Protein AF-A0A2V9XGW1-F1 (afdb_monomer_lite)

Sequence (123 aa):
MTAPGSRILREFRFGLLMLLPILIVMMLLVFFPPDGKDREEWMQFIGRFHPLVVHFPIALVLLVPILELVGRSARLSYLRLSTSFLLGLAALSATAAAVLGWCLGRSGGYSGPLVTQHMWGGI

Radius of gyration: 18.35 Å; chains: 1; bounding box: 43×32×49 Å

Foldseek 3Di:
DDDPVVVVVVLVVLVVVLVVLVVVLVVCCVVPPQPQDADDPVLQVLLVCLVVLLVQLVVLVVVLVVLVVVLVDPVSVVSNVCNSVSNSVSSVSVSVSSSSLRSNSNHHDDDDDVSVCCNVVVD

Secondary structure (DSSP, 8-state):
---THHHHHHHHHHHHHHHHHHHHHHHHHHHS--------HHHHHHHTTHHHHTHHHHHHHHHHHHHHHHTTSGGGGGGGGGHHHHHHHHHHHHHHHHHHHHHHHHSSS--SHHHHHHHHH--

Structure (mmCIF, N/CA/C/O backbone):
data_AF-A0A2V9XGW1-F1
#
_entry.id   AF-A0A2V9XGW1-F1
#
loop_
_atom_site.group_PDB
_atom_site.id
_atom_site.type_symbol
_atom_site.label_atom_id
_atom_site.label_alt_id
_atom_site.label_comp_id
_atom_site.label_asym_id
_atom_site.label_entity_id
_atom_site.label_seq_id
_atom_site.pdbx_PDB_ins_code
_atom_site.Cartn_x
_atom_site.Cartn_y
_atom_site.Cartn_z
_atom_site.occupancy
_atom_site.B_iso_or_equiv
_atom_site.auth_seq_id
_atom_site.auth_comp_id
_atom_site.auth_asym_id
_atom_site.auth_atom_id
_atom_site.pdbx_PDB_model_num
ATOM 1 N N . MET A 1 1 ? -20.012 20.006 20.801 1.00 43.19 1 MET A N 1
ATOM 2 C CA . MET A 1 1 ? -20.906 19.006 20.176 1.00 43.19 1 MET A CA 1
ATOM 3 C C . MET A 1 1 ? -20.885 19.247 18.671 1.00 43.19 1 MET A C 1
ATOM 5 O O . MET A 1 1 ? -21.429 20.245 18.226 1.00 43.19 1 MET A O 1
ATOM 9 N N . THR A 1 2 ? -20.147 18.448 17.896 1.00 50.12 2 THR A N 1
ATOM 10 C CA . THR A 1 2 ? -20.047 18.614 16.434 1.00 50.12 2 THR A CA 1
ATOM 11 C C . THR A 1 2 ? -21.204 17.892 15.743 1.00 50.12 2 THR A C 1
ATOM 13 O O . THR A 1 2 ? -21.524 16.759 16.097 1.00 50.12 2 THR A O 1
ATOM 16 N N . ALA A 1 3 ? -21.856 18.558 14.785 1.00 52.16 3 ALA A N 1
ATOM 17 C CA . ALA A 1 3 ? -23.037 18.040 14.097 1.00 52.16 3 ALA A CA 1
ATOM 18 C C . ALA A 1 3 ? -22.752 16.684 13.408 1.00 52.16 3 ALA A C 1
ATOM 20 O O . ALA A 1 3 ? -21.700 16.545 12.770 1.00 52.16 3 ALA A O 1
ATOM 21 N N . PRO A 1 4 ? -23.673 15.701 13.477 1.00 56.53 4 PRO A N 1
ATOM 22 C CA . PRO A 1 4 ? -23.468 14.344 12.955 1.00 56.53 4 PRO A CA 1
ATOM 23 C C . PRO A 1 4 ? -23.127 14.298 11.454 1.00 56.53 4 PRO A C 1
ATOM 25 O O . PRO A 1 4 ? -22.369 13.427 11.027 1.00 56.53 4 PRO A O 1
ATOM 28 N N . GLY A 1 5 ? -23.568 15.290 10.668 1.00 59.66 5 GLY A N 1
ATOM 29 C CA . GLY A 1 5 ? -23.235 15.408 9.241 1.00 59.66 5 GLY A CA 1
ATOM 30 C C . GLY A 1 5 ? -21.747 15.654 8.947 1.00 59.66 5 GLY A C 1
ATOM 31 O O . GLY A 1 5 ? -21.253 15.257 7.894 1.00 59.66 5 GLY A O 1
ATOM 32 N N . SER A 1 6 ? -20.994 16.234 9.889 1.00 61.78 6 SER A N 1
ATOM 33 C CA . SER A 1 6 ? -19.568 16.541 9.690 1.00 61.78 6 SER A CA 1
ATOM 34 C C . SER A 1 6 ? -18.666 15.302 9.686 1.00 61.78 6 SER A C 1
ATOM 36 O O . SER A 1 6 ? -17.640 15.308 9.007 1.00 61.78 6 SER A O 1
ATOM 38 N N . ARG A 1 7 ? -19.040 14.223 10.396 1.00 64.81 7 ARG A N 1
ATOM 39 C CA . ARG A 1 7 ? -18.285 12.956 10.364 1.00 64.81 7 ARG A CA 1
ATOM 40 C C . ARG A 1 7 ? -18.479 12.235 9.041 1.00 64.81 7 ARG A C 1
ATOM 42 O O . ARG A 1 7 ? -17.489 11.892 8.416 1.00 64.81 7 ARG A O 1
ATOM 49 N N . ILE A 1 8 ? -19.726 12.066 8.600 1.00 66.69 8 ILE A N 1
ATOM 50 C CA . ILE A 1 8 ? -20.048 11.364 7.348 1.00 66.69 8 ILE A CA 1
ATOM 51 C C . ILE A 1 8 ? -19.369 12.057 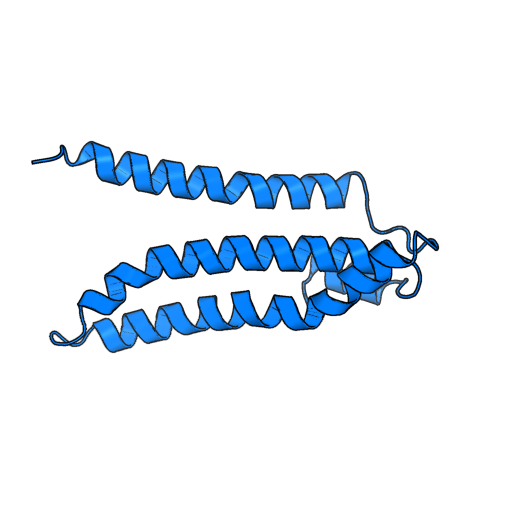6.164 1.00 66.69 8 ILE A C 1
ATOM 53 O O . ILE A 1 8 ? -18.711 11.404 5.361 1.00 66.69 8 ILE A O 1
ATOM 57 N N . LEU A 1 9 ? -19.439 13.390 6.106 1.00 69.81 9 LEU A N 1
ATOM 58 C CA . LEU A 1 9 ? -18.773 14.154 5.057 1.00 69.81 9 LEU A CA 1
ATOM 59 C C . LEU A 1 9 ? -17.242 14.023 5.121 1.00 69.81 9 LEU A C 1
ATOM 61 O O . LEU A 1 9 ? -16.593 14.024 4.083 1.00 69.81 9 LEU A O 1
ATOM 65 N N . ARG A 1 10 ? -16.642 13.894 6.312 1.00 68.50 10 ARG A N 1
ATOM 66 C CA . ARG A 1 10 ? -15.188 13.732 6.467 1.00 68.50 10 ARG A CA 1
ATOM 67 C C . ARG A 1 10 ? -14.710 12.329 6.092 1.00 68.50 10 ARG A C 1
ATOM 69 O O . ARG A 1 10 ? -13.701 12.230 5.407 1.00 68.50 10 ARG A O 1
ATOM 76 N N . GLU A 1 11 ? -15.437 11.282 6.474 1.00 69.12 11 GLU A N 1
ATOM 77 C CA . GLU A 1 11 ? -15.166 9.902 6.037 1.00 69.12 11 GLU A CA 1
ATOM 78 C C . GLU A 1 11 ? -15.332 9.772 4.513 1.00 69.12 11 GLU A C 1
ATOM 80 O O . GLU A 1 11 ? -14.480 9.203 3.835 1.00 69.12 11 GLU A O 1
ATOM 85 N N . PHE A 1 12 ? -16.369 10.398 3.944 1.00 69.62 12 PHE A N 1
ATOM 86 C CA . PHE A 1 12 ? -16.588 10.433 2.497 1.00 69.62 12 PHE A CA 1
ATOM 87 C C . PHE A 1 12 ? -15.484 11.203 1.756 1.00 69.62 12 PHE A C 1
ATOM 89 O O . PHE A 1 12 ? -14.966 10.736 0.743 1.00 69.62 12 PHE A O 1
ATOM 96 N N . ARG A 1 13 ? -15.061 12.361 2.283 1.00 73.56 13 ARG A N 1
ATOM 97 C CA . ARG A 1 13 ? -13.932 13.137 1.739 1.00 73.56 13 ARG A CA 1
ATOM 98 C C . ARG A 1 13 ? -12.610 12.380 1.833 1.00 73.56 13 ARG A C 1
ATOM 100 O O . ARG A 1 13 ? -11.802 12.486 0.918 1.00 73.56 13 ARG A O 1
ATOM 107 N N . PHE A 1 14 ? -12.393 11.628 2.910 1.00 76.25 14 PHE A N 1
ATOM 108 C CA . PHE A 1 14 ? -11.211 10.787 3.078 1.00 76.25 14 PHE A CA 1
ATOM 109 C C . PHE A 1 14 ? -11.193 9.653 2.048 1.00 76.25 14 PHE A C 1
ATOM 111 O O . PHE A 1 14 ? -10.187 9.467 1.371 1.00 76.25 14 PHE A O 1
ATOM 118 N N . GLY A 1 15 ? -12.327 8.974 1.847 1.00 78.75 15 GLY A N 1
ATOM 119 C CA . GLY A 1 15 ? -12.481 7.968 0.794 1.00 78.75 15 GLY A CA 1
ATOM 120 C C . GLY A 1 15 ? -12.225 8.534 -0.605 1.00 78.75 15 GLY A C 1
ATOM 121 O O . GLY A 1 15 ? -11.435 7.972 -1.357 1.00 78.75 15 GLY A O 1
ATOM 122 N N . LEU A 1 16 ? -12.816 9.688 -0.935 1.00 82.25 16 LEU A N 1
ATOM 123 C CA . LEU A 1 16 ? -12.617 10.348 -2.229 1.00 82.25 16 LEU A CA 1
ATOM 124 C C . LEU A 1 16 ? -11.151 10.748 -2.467 1.00 82.25 16 LEU A C 1
ATOM 126 O O . LEU A 1 16 ? -10.633 10.573 -3.566 1.00 82.25 16 LEU A O 1
ATOM 130 N N . LEU A 1 17 ? -10.470 11.255 -1.437 1.00 85.25 17 LEU A N 1
ATOM 131 C CA . LEU A 1 17 ? -9.062 11.643 -1.525 1.00 85.25 17 LEU A CA 1
ATOM 132 C C . LEU A 1 17 ? -8.143 10.436 -1.759 1.00 85.25 17 LEU A C 1
ATOM 134 O O . LEU A 1 17 ? -7.168 10.557 -2.493 1.00 85.25 17 LEU A O 1
ATOM 138 N N . MET A 1 18 ? -8.473 9.271 -1.197 1.00 84.25 18 MET A N 1
ATOM 139 C CA . MET A 1 18 ? -7.714 8.032 -1.404 1.00 84.25 18 MET A CA 1
ATOM 140 C C . MET A 1 18 ? -7.884 7.436 -2.807 1.00 84.25 18 MET A C 1
ATOM 142 O O . MET A 1 18 ? -7.018 6.690 -3.255 1.00 84.25 18 MET A O 1
ATOM 146 N N . LEU A 1 19 ? -8.950 7.782 -3.536 1.00 87.62 19 LEU A N 1
ATOM 147 C CA . LEU A 1 19 ? -9.126 7.349 -4.928 1.00 87.62 19 LEU A CA 1
ATOM 148 C C . LEU A 1 19 ? -8.191 8.082 -5.888 1.00 87.62 19 LEU A C 1
ATOM 150 O O . LEU A 1 19 ? -7.752 7.507 -6.877 1.00 87.62 19 LEU A O 1
ATOM 154 N N . LEU A 1 20 ? -7.859 9.337 -5.596 1.00 90.69 20 LEU A N 1
ATOM 155 C CA . LEU A 1 20 ? -7.015 10.167 -6.450 1.00 90.69 20 LEU A CA 1
ATOM 156 C C . LEU A 1 20 ? -5.652 9.523 -6.784 1.00 90.69 20 LEU A C 1
ATOM 158 O O . LEU A 1 20 ? -5.350 9.408 -7.971 1.00 90.69 20 LEU A O 1
ATOM 162 N N . PRO A 1 21 ? -4.845 9.039 -5.817 1.00 90.31 21 PRO A N 1
ATOM 163 C CA . PRO A 1 21 ? -3.587 8.364 -6.134 1.00 90.31 21 PRO A CA 1
ATOM 164 C C . PRO A 1 21 ? -3.782 7.072 -6.944 1.00 90.31 21 PRO A C 1
ATOM 166 O O . PRO A 1 21 ? -3.001 6.802 -7.853 1.00 90.31 21 PRO A O 1
ATOM 169 N N . ILE A 1 22 ? -4.850 6.311 -6.686 1.00 89.88 22 ILE A N 1
ATOM 170 C CA . ILE A 1 22 ? -5.173 5.082 -7.430 1.00 89.88 22 ILE A CA 1
ATOM 171 C C . ILE A 1 22 ? -5.498 5.409 -8.891 1.00 89.88 22 ILE A C 1
ATOM 173 O O . ILE A 1 22 ? -4.994 4.761 -9.806 1.00 89.88 22 ILE A O 1
ATOM 177 N N . LEU A 1 23 ? -6.305 6.446 -9.120 1.00 91.50 23 LEU A N 1
ATOM 178 C CA . LEU A 1 23 ? -6.655 6.913 -10.458 1.00 91.50 23 LEU A CA 1
ATOM 179 C C . LEU A 1 23 ? -5.436 7.455 -11.204 1.00 91.50 23 LEU A C 1
ATOM 181 O O . LEU A 1 23 ? -5.308 7.207 -12.399 1.00 91.50 23 LEU A O 1
ATOM 185 N N . ILE A 1 24 ? -4.522 8.142 -10.514 1.00 91.19 24 ILE A N 1
ATOM 186 C CA . ILE A 1 24 ? -3.260 8.599 -11.106 1.00 91.19 24 ILE A CA 1
ATOM 187 C C . ILE A 1 24 ? -2.427 7.405 -11.566 1.00 91.19 24 ILE A C 1
ATOM 189 O O . ILE A 1 24 ? -1.974 7.401 -12.706 1.00 91.19 24 ILE A O 1
ATOM 193 N N . VAL A 1 25 ? -2.253 6.383 -10.722 1.00 89.31 25 VAL A N 1
ATOM 194 C CA . VAL A 1 25 ? -1.512 5.167 -11.095 1.00 89.31 25 VAL A CA 1
ATOM 195 C C . VAL A 1 25 ? -2.184 4.458 -12.268 1.00 89.31 25 VAL A C 1
ATOM 197 O O . VAL A 1 25 ? -1.506 4.084 -13.219 1.00 89.31 25 VAL A O 1
ATOM 200 N N . MET A 1 26 ? -3.510 4.329 -12.247 1.00 88.00 26 MET A N 1
ATOM 201 C CA . MET A 1 26 ? -4.268 3.714 -13.337 1.00 88.00 26 MET A CA 1
ATOM 202 C C . MET A 1 26 ? -4.105 4.487 -14.651 1.00 88.00 26 MET A C 1
ATOM 204 O O . MET A 1 26 ? -3.820 3.898 -15.691 1.00 88.00 26 MET A O 1
ATOM 208 N N . MET A 1 27 ? -4.231 5.815 -14.608 1.00 89.75 27 MET A N 1
ATOM 209 C CA . MET A 1 27 ? -4.011 6.682 -15.764 1.00 89.75 27 MET A CA 1
ATOM 210 C C . MET A 1 27 ? -2.591 6.501 -16.307 1.00 89.75 27 MET A C 1
ATOM 212 O O . MET A 1 27 ? -2.389 6.299 -17.501 1.00 89.75 27 MET A O 1
ATOM 216 N N . LEU A 1 28 ? -1.603 6.510 -15.419 1.00 87.12 28 LEU A N 1
ATOM 217 C CA . LEU A 1 28 ? -0.200 6.351 -15.762 1.00 87.12 28 LEU A CA 1
ATOM 218 C C . LEU A 1 28 ? 0.067 4.982 -16.423 1.00 87.12 28 LEU A C 1
ATOM 220 O O . LEU A 1 28 ? 0.731 4.939 -17.455 1.00 87.12 28 LEU A O 1
ATOM 224 N N . LEU A 1 29 ? -0.524 3.892 -15.924 1.00 86.38 29 LEU A N 1
ATOM 225 C CA . LEU A 1 29 ? -0.418 2.554 -16.523 1.00 86.38 29 LEU A CA 1
ATOM 226 C C . LEU A 1 29 ? -1.010 2.473 -17.938 1.00 86.38 29 LEU A C 1
ATOM 228 O O . LEU A 1 29 ? -0.429 1.819 -18.803 1.00 86.38 29 LEU A O 1
ATOM 232 N N . VAL A 1 30 ? -2.142 3.139 -18.182 1.00 86.12 30 VAL A N 1
ATOM 233 C CA . VAL A 1 30 ? -2.835 3.116 -19.481 1.00 86.12 30 VAL A CA 1
ATOM 234 C C . VAL A 1 30 ? -2.096 3.941 -20.535 1.00 86.12 30 VAL A C 1
ATOM 236 O O . VAL A 1 30 ? -1.919 3.482 -21.661 1.00 86.12 30 VAL A O 1
ATOM 239 N N . PHE A 1 31 ? -1.655 5.152 -20.190 1.00 86.75 31 PHE A N 1
ATOM 240 C CA . PHE A 1 31 ? -0.979 6.044 -21.141 1.00 86.75 31 PHE A CA 1
ATOM 241 C C . PHE A 1 31 ? 0.508 5.726 -21.305 1.00 86.75 31 PHE A C 1
ATOM 243 O O . PHE A 1 31 ? 1.083 5.950 -22.369 1.00 86.75 31 PHE A O 1
ATOM 250 N N . PHE A 1 32 ? 1.135 5.195 -20.259 1.00 83.69 32 PHE A N 1
ATOM 251 C CA . PHE A 1 32 ? 2.552 4.875 -20.229 1.00 83.69 32 PHE A CA 1
ATOM 252 C C . PHE A 1 32 ? 2.750 3.429 -19.765 1.00 83.69 32 PHE A C 1
ATOM 254 O O . PHE A 1 32 ? 3.320 3.199 -18.695 1.00 83.69 32 PHE A O 1
ATOM 261 N N . PRO A 1 33 ? 2.356 2.429 -20.572 1.00 80.50 33 PRO A N 1
ATOM 262 C CA . PRO A 1 33 ? 2.623 1.040 -20.236 1.00 80.50 33 PRO A CA 1
ATOM 263 C C . PRO A 1 33 ? 4.139 0.789 -20.166 1.00 80.50 33 PRO A C 1
ATOM 265 O O . PRO A 1 33 ? 4.911 1.466 -20.863 1.00 80.50 33 PRO A O 1
ATOM 268 N N . PRO A 1 34 ? 4.587 -0.134 -19.300 1.00 78.56 34 PRO A N 1
ATOM 269 C CA . PRO A 1 34 ? 5.984 -0.528 -19.215 1.00 78.56 34 PRO A CA 1
ATOM 270 C C . PRO A 1 34 ? 6.449 -1.104 -20.557 1.00 78.56 34 PRO A C 1
ATOM 272 O O . PRO A 1 34 ? 5.939 -2.116 -21.027 1.00 78.56 34 PRO A O 1
ATOM 275 N N . ASP A 1 35 ? 7.394 -0.414 -21.197 1.00 75.19 35 ASP A N 1
ATOM 276 C CA . ASP A 1 35 ? 7.898 -0.730 -22.535 1.00 75.19 35 ASP A CA 1
ATOM 277 C C . ASP A 1 35 ? 9.148 -1.620 -22.518 1.00 75.19 35 ASP A C 1
ATOM 279 O O . ASP A 1 35 ? 9.667 -1.960 -23.579 1.00 75.19 35 ASP A O 1
ATOM 283 N N . GLY A 1 36 ? 9.636 -1.986 -21.325 1.00 69.50 36 GLY A N 1
ATOM 284 C CA . GLY A 1 36 ? 10.794 -2.863 -21.128 1.00 69.50 36 GLY A CA 1
ATOM 285 C C . GLY A 1 36 ? 12.114 -2.316 -21.678 1.00 69.50 36 GLY A C 1
ATOM 286 O O . GLY A 1 36 ? 13.095 -3.053 -21.729 1.00 69.50 36 GLY A O 1
ATOM 287 N N . LYS A 1 37 ? 12.149 -1.050 -22.111 1.00 72.81 37 LYS A N 1
ATOM 288 C CA . LYS A 1 37 ? 13.353 -0.402 -22.636 1.00 72.81 37 LYS A CA 1
ATOM 289 C C . LYS A 1 37 ? 14.294 -0.029 -21.501 1.00 72.81 37 LYS A C 1
ATOM 291 O O . LYS A 1 37 ? 13.856 0.308 -20.400 1.00 72.81 37 LYS A O 1
ATOM 296 N N . ASP A 1 38 ? 15.588 -0.030 -21.792 1.00 67.75 38 ASP A N 1
ATOM 297 C CA . ASP A 1 38 ? 16.595 0.426 -20.843 1.00 67.75 38 ASP A CA 1
ATOM 298 C C . ASP A 1 38 ? 16.369 1.911 -20.538 1.00 67.75 38 ASP A C 1
ATOM 300 O O . ASP A 1 38 ? 16.448 2.784 -21.406 1.00 67.75 38 ASP A O 1
ATOM 304 N N . ARG A 1 39 ? 16.004 2.184 -19.286 1.00 69.56 39 ARG A N 1
ATOM 305 C CA . ARG A 1 39 ? 15.854 3.524 -18.715 1.00 69.56 39 ARG A CA 1
ATOM 306 C C . ARG A 1 39 ? 16.834 3.669 -17.558 1.00 69.56 39 ARG A C 1
ATOM 308 O O . ARG A 1 39 ? 17.259 2.659 -17.001 1.00 69.56 39 ARG A O 1
ATOM 315 N N . GLU A 1 40 ? 17.127 4.925 -17.223 1.00 77.19 40 GLU A N 1
ATOM 316 C CA . GLU A 1 40 ? 17.939 5.404 -16.091 1.00 77.19 40 GLU A CA 1
ATOM 317 C C . GLU A 1 40 ? 18.086 4.384 -14.942 1.00 77.19 40 GLU A C 1
ATOM 319 O O . GLU A 1 40 ? 17.091 3.929 -14.366 1.00 77.19 40 GLU A O 1
ATOM 324 N N . GLU A 1 41 ? 19.329 4.072 -14.558 1.00 80.81 41 GLU A N 1
ATOM 325 C CA . GLU A 1 41 ? 19.673 3.070 -13.531 1.00 80.81 41 GLU A CA 1
ATOM 326 C C . GLU A 1 41 ? 19.004 3.341 -12.171 1.00 80.81 41 GLU A C 1
ATOM 328 O O . GLU A 1 41 ? 18.625 2.417 -11.447 1.00 80.81 41 GLU A O 1
ATOM 333 N N . TRP A 1 42 ? 18.771 4.615 -11.845 1.00 81.44 42 TRP A N 1
ATOM 334 C CA . TRP A 1 42 ? 18.063 5.034 -10.632 1.00 81.44 42 TRP A CA 1
ATOM 335 C C . TRP A 1 42 ? 16.617 4.526 -10.563 1.00 81.44 42 TRP A C 1
ATOM 337 O O . TRP A 1 42 ? 16.136 4.168 -9.485 1.00 81.44 42 TRP A O 1
ATOM 347 N N . MET A 1 43 ? 15.927 4.446 -11.704 1.00 81.50 43 MET A N 1
ATOM 348 C CA . MET A 1 43 ? 14.552 3.950 -11.776 1.00 81.50 43 MET A CA 1
ATOM 349 C C . MET A 1 43 ? 14.493 2.442 -11.507 1.00 81.50 43 MET A C 1
ATOM 351 O O . MET A 1 43 ? 13.600 1.978 -10.795 1.00 81.50 43 MET A O 1
ATOM 355 N N . GLN A 1 44 ? 15.484 1.697 -12.011 1.00 83.19 44 GLN A N 1
ATOM 356 C CA . GLN A 1 44 ? 15.643 0.266 -11.731 1.00 83.19 44 GLN A CA 1
ATOM 357 C C . GLN A 1 44 ? 15.932 0.027 -10.253 1.00 83.19 44 GLN A C 1
ATOM 359 O O . GLN A 1 44 ? 15.327 -0.847 -9.633 1.00 83.19 44 GLN A O 1
ATOM 364 N N . PHE A 1 45 ? 16.842 0.813 -9.673 1.00 86.94 45 PHE A N 1
ATOM 365 C CA . PHE A 1 45 ? 17.218 0.694 -8.268 1.00 86.94 45 PHE A CA 1
ATOM 366 C C . PHE A 1 45 ? 16.009 0.860 -7.342 1.00 86.94 45 PHE A C 1
ATOM 368 O O . PHE A 1 45 ? 15.756 0.005 -6.495 1.00 86.94 45 PHE A O 1
ATOM 375 N N . ILE A 1 46 ? 15.220 1.918 -7.550 1.00 88.12 46 ILE A N 1
ATOM 376 C CA . ILE A 1 46 ? 14.007 2.179 -6.768 1.00 88.12 46 ILE A CA 1
ATOM 377 C C . ILE A 1 46 ? 12.949 1.094 -7.026 1.00 88.12 46 ILE A C 1
ATOM 379 O O . ILE A 1 46 ? 12.344 0.580 -6.084 1.00 88.12 46 ILE A O 1
ATOM 383 N N . GLY A 1 47 ? 12.761 0.687 -8.284 1.00 86.94 47 GLY A N 1
ATOM 384 C CA . GLY A 1 47 ? 11.792 -0.340 -8.663 1.00 86.94 47 GLY A CA 1
ATOM 385 C C . GLY A 1 47 ? 12.038 -1.702 -8.004 1.00 86.94 47 GLY A C 1
ATOM 386 O O . GLY A 1 47 ? 11.085 -2.390 -7.645 1.00 86.94 47 GLY A O 1
ATOM 387 N N . ARG A 1 48 ? 13.298 -2.084 -7.753 1.00 89.25 48 ARG A N 1
ATOM 388 C CA . ARG A 1 48 ? 13.650 -3.360 -7.093 1.00 89.25 48 ARG A CA 1
ATOM 389 C C . ARG A 1 48 ? 13.129 -3.486 -5.660 1.00 89.25 48 ARG A C 1
ATOM 391 O O . ARG A 1 48 ? 13.044 -4.600 -5.154 1.00 89.25 48 ARG A O 1
ATOM 398 N N . PHE A 1 49 ? 12.733 -2.387 -5.016 1.00 91.19 49 PHE A N 1
ATOM 399 C CA . PHE A 1 49 ? 12.074 -2.425 -3.708 1.00 91.19 49 PHE A CA 1
ATOM 400 C C . PHE A 1 49 ? 10.589 -2.801 -3.786 1.00 91.19 49 PHE A C 1
ATOM 402 O O . PHE A 1 49 ? 9.980 -3.040 -2.744 1.00 91.19 49 PHE A O 1
ATOM 409 N N . HIS A 1 50 ? 9.998 -2.904 -4.982 1.00 90.31 50 HIS A N 1
ATOM 410 C CA . HIS A 1 50 ? 8.593 -3.270 -5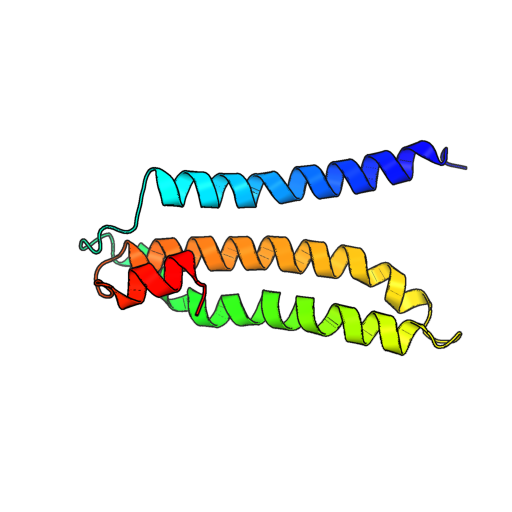.165 1.00 90.31 50 HIS A CA 1
ATOM 411 C C . HIS A 1 50 ? 8.176 -4.527 -4.372 1.00 90.31 50 HIS A C 1
ATOM 413 O O . HIS A 1 50 ? 7.216 -4.428 -3.599 1.00 90.31 50 HIS A O 1
ATOM 419 N N . PRO A 1 51 ? 8.905 -5.665 -4.436 1.00 89.69 51 PRO A N 1
ATOM 420 C CA . PRO A 1 51 ? 8.544 -6.853 -3.671 1.00 89.69 51 PRO A CA 1
ATOM 421 C C . PRO A 1 51 ? 8.631 -6.643 -2.161 1.00 89.69 51 PRO A C 1
ATOM 423 O O . PRO A 1 51 ? 7.921 -7.302 -1.423 1.00 89.69 51 PRO A O 1
ATOM 426 N N . LEU A 1 52 ? 9.464 -5.731 -1.657 1.00 91.19 52 LEU A N 1
ATOM 427 C CA . LEU A 1 52 ? 9.500 -5.433 -0.222 1.00 91.19 52 LEU A CA 1
ATOM 428 C C . LEU A 1 52 ? 8.298 -4.577 0.184 1.00 91.19 52 LEU A C 1
ATOM 430 O O . LEU A 1 52 ? 7.629 -4.868 1.174 1.00 91.19 52 LEU A O 1
ATOM 434 N N . VAL A 1 53 ? 7.983 -3.555 -0.612 1.00 93.56 53 VAL A N 1
ATOM 435 C CA . VAL A 1 53 ? 6.907 -2.607 -0.304 1.00 93.56 53 VAL A CA 1
ATOM 436 C C . VAL A 1 53 ? 5.526 -3.248 -0.437 1.00 93.56 53 VAL A C 1
ATOM 438 O O . VAL A 1 53 ? 4.637 -2.865 0.314 1.00 93.56 53 VAL A O 1
ATOM 441 N N . VAL A 1 54 ? 5.341 -4.266 -1.289 1.00 93.38 54 VAL A N 1
ATOM 442 C CA . VAL A 1 54 ? 4.054 -4.978 -1.421 1.00 93.38 54 VAL A CA 1
ATOM 443 C C . VAL A 1 54 ? 3.660 -5.770 -0.163 1.00 93.38 54 VAL A C 1
ATOM 445 O O . VAL A 1 54 ? 2.473 -5.967 0.084 1.00 93.38 54 VAL A O 1
ATOM 448 N N . HIS A 1 55 ? 4.608 -6.160 0.699 1.00 93.56 55 HIS A N 1
ATOM 449 C CA . HIS A 1 55 ? 4.287 -6.881 1.940 1.00 93.56 55 HIS A CA 1
ATOM 450 C C . HIS A 1 55 ? 3.549 -6.005 2.959 1.00 93.56 55 HIS A C 1
ATOM 452 O O . HIS A 1 55 ? 2.745 -6.508 3.741 1.00 93.56 55 HIS A O 1
ATOM 458 N N . PHE A 1 56 ? 3.795 -4.695 2.950 1.00 93.50 56 PHE A N 1
ATOM 459 C CA . PHE A 1 56 ? 3.186 -3.762 3.892 1.00 93.50 56 PHE A CA 1
ATOM 460 C C . PHE A 1 56 ? 1.661 -3.614 3.712 1.00 93.50 56 PHE A C 1
ATOM 462 O O . PHE A 1 56 ? 0.941 -3.857 4.682 1.00 93.50 56 PHE A O 1
ATOM 469 N N . PRO A 1 57 ? 1.117 -3.305 2.514 1.00 93.12 57 PRO A N 1
ATOM 470 C CA . PRO A 1 57 ? -0.327 -3.267 2.310 1.00 93.12 57 PRO A CA 1
ATOM 471 C C . PRO A 1 57 ? -0.979 -4.630 2.566 1.00 93.12 57 PRO A C 1
ATOM 473 O O . PRO A 1 57 ? -2.046 -4.669 3.174 1.00 93.12 57 PRO A O 1
ATOM 476 N N . ILE A 1 58 ? -0.330 -5.743 2.195 1.00 93.50 58 ILE A N 1
ATOM 477 C CA . ILE A 1 58 ? -0.838 -7.096 2.476 1.00 93.50 58 ILE A CA 1
ATOM 478 C C . ILE A 1 58 ? -0.971 -7.313 3.988 1.00 93.50 58 ILE A C 1
ATOM 480 O O . ILE A 1 58 ? -2.042 -7.687 4.466 1.00 93.50 58 ILE A O 1
ATOM 484 N N . ALA A 1 59 ? 0.082 -7.028 4.758 1.00 95.50 59 ALA A N 1
ATOM 485 C CA . ALA A 1 59 ? 0.066 -7.179 6.209 1.00 95.50 59 ALA A CA 1
ATOM 486 C C . ALA A 1 59 ? -1.000 -6.291 6.872 1.00 95.50 59 ALA A C 1
ATOM 488 O O . ALA A 1 59 ? -1.705 -6.749 7.769 1.00 95.50 59 ALA A O 1
ATOM 489 N N . LEU A 1 60 ? -1.166 -5.046 6.413 1.00 95.12 60 LEU A N 1
ATOM 490 C CA . LEU A 1 60 ? -2.172 -4.126 6.948 1.00 95.12 60 LEU A CA 1
ATOM 491 C C . LEU A 1 60 ? -3.605 -4.571 6.640 1.00 95.12 60 LEU A C 1
ATOM 493 O O . LEU A 1 60 ? -4.453 -4.535 7.531 1.00 95.12 60 LEU A O 1
ATOM 497 N N . VAL A 1 61 ? -3.881 -5.022 5.412 1.00 94.62 61 VAL A N 1
ATOM 498 C CA . VAL A 1 61 ? -5.201 -5.550 5.032 1.00 94.62 61 VAL A CA 1
ATOM 499 C C . VAL A 1 61 ? -5.531 -6.809 5.829 1.00 94.62 61 VAL A C 1
ATOM 501 O O . VAL A 1 61 ? -6.660 -6.947 6.286 1.00 94.62 61 VAL A O 1
ATOM 504 N N . LEU A 1 62 ? -4.560 -7.698 6.055 1.00 95.56 62 LEU A N 1
ATOM 505 C CA . LEU A 1 62 ? -4.753 -8.897 6.878 1.00 95.56 62 LEU A CA 1
ATOM 506 C C . LEU A 1 62 ? -4.908 -8.581 8.371 1.00 95.56 62 LEU A C 1
ATOM 508 O O . LEU A 1 62 ? -5.599 -9.306 9.085 1.00 95.56 62 LEU A O 1
ATOM 512 N N . LEU A 1 63 ? -4.313 -7.490 8.855 1.00 94.56 63 LEU A N 1
ATOM 513 C CA . LEU A 1 63 ? -4.439 -7.061 10.247 1.00 94.56 63 LEU A CA 1
ATOM 514 C C . LEU A 1 63 ? -5.847 -6.544 10.576 1.00 94.56 63 LEU A C 1
ATOM 516 O O . LEU A 1 63 ? -6.332 -6.738 11.689 1.00 94.56 63 LEU A O 1
ATOM 520 N N . VAL A 1 64 ? -6.529 -5.919 9.616 1.00 94.81 64 VAL A N 1
ATOM 521 C CA . VAL A 1 64 ? -7.887 -5.376 9.785 1.00 94.81 64 VAL A CA 1
ATOM 522 C C . VAL A 1 64 ? -8.900 -6.405 10.317 1.00 94.81 64 VAL A C 1
ATOM 524 O O . VAL A 1 64 ? -9.466 -6.149 11.384 1.00 94.81 64 VAL A O 1
ATOM 527 N N . PRO A 1 65 ? -9.127 -7.570 9.677 1.00 93.81 65 PRO A N 1
ATOM 528 C CA . PRO A 1 65 ? -10.079 -8.557 10.184 1.00 93.81 65 PRO A CA 1
ATOM 529 C C . PRO A 1 65 ? -9.655 -9.142 11.538 1.00 93.81 65 PRO A C 1
ATOM 531 O O . PRO A 1 65 ? -10.512 -9.471 12.359 1.00 93.81 65 PRO A O 1
ATOM 534 N N . ILE A 1 66 ? -8.348 -9.223 11.818 1.00 94.38 66 ILE A N 1
ATOM 535 C CA . ILE A 1 66 ? -7.836 -9.650 13.128 1.00 94.38 66 ILE A CA 1
ATOM 536 C C . ILE A 1 66 ? -8.266 -8.649 14.207 1.00 94.38 66 ILE A C 1
ATOM 538 O O . ILE A 1 66 ? -8.809 -9.049 15.238 1.00 94.38 66 ILE A O 1
ATOM 542 N N . LEU A 1 67 ? -8.090 -7.347 13.968 1.00 92.50 67 LEU A N 1
ATOM 543 C CA . LEU A 1 67 ? -8.504 -6.304 14.911 1.00 92.50 67 LEU A CA 1
ATOM 544 C C . LEU A 1 67 ? -10.020 -6.226 15.073 1.00 92.50 67 LEU A C 1
ATOM 546 O O . LEU A 1 67 ? -10.501 -5.992 16.182 1.00 92.50 67 LEU A O 1
ATOM 550 N N . GLU A 1 68 ? -10.785 -6.462 14.008 1.00 91.81 68 GLU A N 1
ATOM 551 C CA . GLU A 1 68 ? -12.241 -6.546 14.106 1.00 91.81 68 GLU A CA 1
ATOM 552 C C . GLU A 1 68 ? -12.699 -7.734 14.951 1.00 91.81 68 GLU A C 1
ATOM 554 O O . GLU A 1 68 ? -13.607 -7.578 15.770 1.00 91.81 68 GLU A O 1
ATOM 559 N N . LEU A 1 69 ? -12.064 -8.900 14.796 1.00 93.19 69 LEU A N 1
ATOM 560 C CA . LEU A 1 69 ? -12.387 -10.102 15.560 1.00 93.19 69 LEU A CA 1
ATOM 561 C C . LEU A 1 69 ? -12.029 -9.933 17.041 1.00 93.19 69 LEU A C 1
ATOM 563 O O . LEU A 1 69 ? -12.866 -10.174 17.911 1.00 93.19 69 LEU A O 1
ATOM 567 N N . VAL A 1 70 ? -10.814 -9.465 17.328 1.00 91.94 70 VAL A N 1
ATOM 568 C CA . VAL A 1 70 ? -10.328 -9.210 18.692 1.00 91.94 70 VAL A CA 1
ATOM 569 C C . VAL A 1 70 ? -11.142 -8.097 19.364 1.00 91.94 70 VAL A C 1
ATOM 571 O O . VAL A 1 70 ? -11.505 -8.198 20.538 1.00 91.94 70 VAL A O 1
ATOM 574 N N . GLY A 1 71 ? -11.516 -7.069 18.603 1.00 90.06 71 GLY A N 1
ATOM 575 C CA . GLY A 1 71 ? -12.328 -5.947 19.059 1.00 90.06 71 GLY A CA 1
ATOM 576 C C . GLY A 1 71 ? -13.800 -6.274 19.334 1.00 90.06 71 GLY A C 1
ATOM 577 O O . GLY A 1 71 ? -14.542 -5.389 19.761 1.00 90.06 71 GLY A O 1
ATOM 578 N N . ARG A 1 72 ? -14.251 -7.522 19.133 1.00 89.88 72 ARG A N 1
ATOM 579 C CA . ARG A 1 72 ? -15.562 -7.989 19.630 1.00 89.88 72 ARG A CA 1
ATOM 580 C C . ARG A 1 72 ? -15.590 -8.128 21.149 1.00 89.88 72 ARG A C 1
ATOM 582 O O . ARG A 1 72 ? -16.659 -8.052 21.747 1.00 89.88 72 ARG A O 1
ATOM 589 N N . SER A 1 73 ? -14.431 -8.312 21.778 1.00 90.75 73 SER A N 1
ATOM 590 C CA . SER A 1 73 ? -14.324 -8.313 23.233 1.00 90.75 73 SER A CA 1
ATOM 591 C C . SER A 1 73 ? -14.575 -6.909 23.786 1.00 90.75 73 SER A C 1
ATOM 593 O O . SER A 1 73 ? -13.961 -5.942 23.334 1.00 90.75 73 SER A O 1
ATOM 595 N N . ALA A 1 74 ? -15.422 -6.790 24.815 1.00 82.12 74 ALA A N 1
ATOM 596 C CA . ALA A 1 74 ? -15.740 -5.508 25.455 1.00 82.12 74 ALA A CA 1
ATOM 597 C C . ALA A 1 74 ? -14.479 -4.750 25.919 1.00 82.12 74 ALA A C 1
ATOM 599 O O . ALA A 1 74 ? -14.421 -3.524 25.832 1.00 82.12 74 ALA A O 1
ATOM 600 N N . ARG A 1 75 ? -13.439 -5.493 26.327 1.00 87.69 75 ARG A N 1
ATOM 601 C CA . ARG A 1 75 ? -12.147 -4.957 26.781 1.00 87.69 75 ARG A CA 1
ATOM 602 C C . ARG A 1 75 ? -11.301 -4.343 25.661 1.00 87.69 75 ARG A C 1
ATOM 604 O O . ARG A 1 75 ? -10.471 -3.491 25.946 1.00 87.69 75 ARG A O 1
ATOM 611 N N . LEU A 1 76 ? -11.494 -4.782 24.417 1.00 89.69 76 LEU A N 1
ATOM 612 C CA . LEU A 1 76 ? -10.661 -4.430 23.258 1.00 89.69 76 LEU A CA 1
ATOM 613 C C . LEU A 1 76 ? -11.452 -3.718 22.150 1.00 89.69 76 LEU A C 1
ATOM 615 O O . LEU A 1 76 ? -10.952 -3.530 21.044 1.00 89.69 76 LEU A O 1
ATOM 619 N N . SER A 1 77 ? -12.675 -3.280 22.450 1.00 86.75 77 SER A N 1
ATOM 620 C CA . SER A 1 77 ? -13.571 -2.595 21.510 1.00 86.75 77 SER A CA 1
ATOM 621 C C . SER A 1 77 ? -12.956 -1.350 20.856 1.00 86.75 77 SER A C 1
ATOM 623 O O . SER A 1 77 ? -13.295 -1.023 19.717 1.00 86.75 77 SER A O 1
ATOM 625 N N . TYR A 1 78 ? -11.998 -0.700 21.527 1.00 88.50 78 TYR A N 1
ATOM 626 C CA . TYR A 1 78 ? -11.262 0.452 21.005 1.00 88.50 78 TYR A CA 1
ATOM 627 C C . TYR A 1 78 ? -10.418 0.130 19.761 1.00 88.50 78 TYR A C 1
ATOM 629 O O . TYR A 1 78 ? -10.209 1.017 18.938 1.00 88.50 78 TYR A O 1
ATOM 637 N N . LEU A 1 79 ? -9.981 -1.123 19.570 1.00 87.88 79 LEU A N 1
ATOM 638 C CA . LEU A 1 79 ? -9.174 -1.528 18.409 1.00 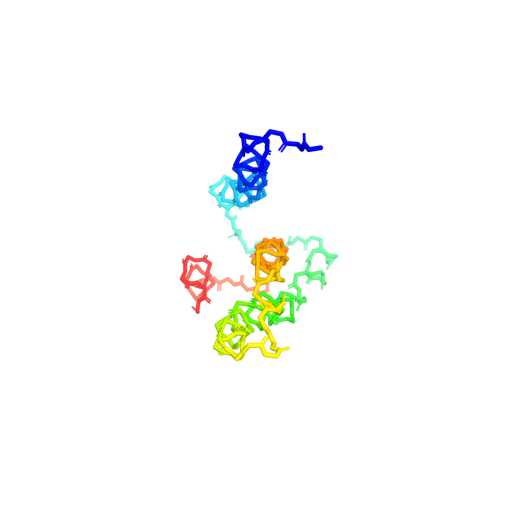87.88 79 LEU A CA 1
ATOM 639 C C . LEU 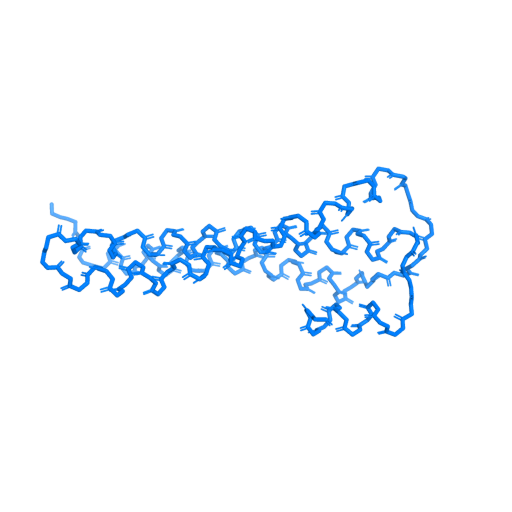A 1 79 ? -9.929 -1.364 17.084 1.00 87.88 79 LEU A C 1
ATOM 641 O O . LEU A 1 79 ? -9.317 -1.092 16.055 1.00 87.88 79 LEU A O 1
ATOM 645 N N . ARG A 1 80 ? -11.265 -1.448 17.111 1.00 86.56 80 ARG A N 1
ATOM 646 C CA . ARG A 1 80 ? -12.109 -1.251 15.921 1.00 86.56 80 ARG A CA 1
ATOM 647 C C . ARG A 1 80 ? -12.069 0.182 15.394 1.00 86.56 80 ARG A C 1
ATOM 649 O O . ARG A 1 80 ? -12.328 0.392 14.215 1.00 86.56 80 ARG A O 1
ATOM 656 N N . LEU A 1 81 ? -11.734 1.170 16.233 1.00 87.69 81 LEU A N 1
ATOM 657 C CA . LEU A 1 81 ? -11.570 2.551 15.768 1.00 87.69 81 LEU A CA 1
ATOM 658 C C . LEU A 1 81 ? -10.324 2.711 14.883 1.00 87.69 81 LEU A C 1
ATOM 660 O O . LEU A 1 81 ? -10.292 3.606 14.041 1.00 87.69 81 LEU A O 1
ATOM 664 N N . SER A 1 82 ? -9.314 1.852 15.044 1.00 89.75 82 SER A N 1
ATOM 665 C CA . SER A 1 82 ? -8.074 1.902 14.261 1.00 89.75 82 SER A CA 1
ATOM 666 C C . SER A 1 82 ? -8.227 1.318 12.854 1.00 89.75 82 SER A C 1
ATOM 668 O O . SER A 1 82 ? -7.400 1.601 11.990 1.00 89.75 82 SER A O 1
ATOM 670 N N . THR A 1 83 ? -9.287 0.548 12.594 1.00 90.56 83 THR A N 1
ATOM 671 C CA . THR A 1 83 ? -9.503 -0.148 11.320 1.00 90.56 83 THR A CA 1
ATOM 672 C C . THR A 1 83 ? -9.525 0.800 10.119 1.00 90.56 83 THR A C 1
ATOM 674 O O . THR A 1 83 ? -8.802 0.569 9.151 1.00 90.56 83 THR A O 1
ATOM 677 N N . SER A 1 84 ? -10.276 1.906 10.184 1.00 87.50 84 SER A N 1
ATOM 678 C CA . SER A 1 84 ? -10.345 2.877 9.078 1.00 87.50 84 SER A CA 1
ATOM 679 C C . SER A 1 84 ? -8.989 3.521 8.777 1.00 87.50 84 SER A C 1
ATOM 681 O O . SER A 1 84 ? -8.647 3.748 7.618 1.00 87.50 84 SER A O 1
ATOM 683 N N . PHE A 1 85 ? -8.190 3.782 9.816 1.00 89.94 85 PHE A N 1
ATOM 684 C CA . PHE A 1 85 ? -6.845 4.330 9.657 1.00 89.94 85 PHE A CA 1
ATOM 685 C C . PHE A 1 85 ? -5.900 3.322 8.992 1.00 89.94 85 PHE A C 1
ATOM 687 O O . PHE A 1 85 ? -5.177 3.681 8.064 1.00 89.94 85 PHE A O 1
ATOM 694 N N . LEU A 1 86 ? -5.942 2.055 9.415 1.00 93.38 86 LEU A N 1
ATOM 695 C CA . LEU A 1 86 ? -5.125 0.988 8.831 1.00 93.38 86 LEU A CA 1
ATOM 696 C C . LEU A 1 86 ? -5.480 0.725 7.369 1.00 93.38 86 LEU A C 1
ATOM 698 O O . LEU A 1 86 ? -4.576 0.546 6.559 1.00 93.38 86 LEU A O 1
ATOM 702 N N . LEU A 1 87 ? -6.766 0.772 7.012 1.00 91.56 87 LEU A N 1
ATOM 703 C CA . LEU A 1 87 ? -7.209 0.679 5.618 1.00 91.56 87 LEU A CA 1
ATOM 704 C C . LEU A 1 87 ? -6.714 1.865 4.779 1.00 91.56 87 LEU A C 1
ATOM 706 O O . LEU A 1 87 ? -6.259 1.667 3.655 1.00 91.56 87 LEU A O 1
ATOM 710 N N . GLY A 1 88 ? -6.736 3.084 5.327 1.00 91.50 88 GLY A N 1
ATOM 711 C CA . GLY A 1 88 ? -6.149 4.252 4.666 1.00 91.50 88 GLY A CA 1
ATOM 712 C C . GLY A 1 88 ? -4.643 4.095 4.432 1.00 91.50 88 GLY A C 1
ATOM 713 O O . GLY A 1 88 ? -4.149 4.364 3.339 1.00 91.50 88 GLY A O 1
ATOM 714 N N . LEU A 1 89 ? -3.910 3.595 5.430 1.00 93.50 89 LEU A N 1
ATOM 715 C CA . LEU A 1 89 ? -2.476 3.329 5.315 1.00 93.50 89 LEU A CA 1
ATOM 716 C C . LEU A 1 89 ? -2.172 2.191 4.323 1.00 93.50 89 LEU A C 1
ATOM 718 O O . LEU A 1 89 ? -1.214 2.277 3.551 1.00 93.50 89 LEU A O 1
ATOM 722 N N . ALA A 1 90 ? -3.010 1.153 4.295 1.00 94.81 90 ALA A N 1
ATOM 723 C CA . ALA A 1 90 ? -2.931 0.071 3.321 1.00 94.81 90 ALA A CA 1
ATOM 724 C C . ALA A 1 90 ? -3.131 0.592 1.891 1.00 94.81 90 ALA A C 1
ATOM 726 O O . ALA A 1 90 ? -2.348 0.263 1.010 1.00 94.81 90 ALA A O 1
ATOM 727 N N . ALA A 1 91 ? -4.115 1.465 1.661 1.00 93.31 91 ALA A N 1
ATOM 728 C CA . ALA A 1 91 ? -4.357 2.060 0.347 1.00 93.31 91 ALA A CA 1
ATOM 729 C C . ALA A 1 91 ? -3.169 2.913 -0.141 1.00 93.31 91 ALA A C 1
ATOM 731 O O . ALA A 1 91 ? -2.736 2.792 -1.290 1.00 93.31 91 ALA A O 1
ATOM 732 N N . LEU A 1 92 ? -2.597 3.741 0.740 1.00 93.00 92 LEU A N 1
ATOM 733 C CA . LEU A 1 92 ? -1.432 4.570 0.409 1.00 93.00 92 LEU A CA 1
ATOM 734 C C . LEU A 1 92 ? -0.199 3.723 0.079 1.00 93.00 92 LEU A C 1
ATOM 736 O O . LEU A 1 92 ? 0.478 3.962 -0.920 1.00 93.00 92 LEU A O 1
ATOM 740 N N . SER A 1 93 ? 0.079 2.710 0.895 1.00 94.00 93 SER A N 1
ATOM 741 C CA . SER A 1 93 ? 1.220 1.821 0.677 1.00 94.00 93 SER A CA 1
ATOM 742 C C . SER A 1 93 ? 1.048 0.896 -0.527 1.00 94.00 93 SER A C 1
ATOM 744 O O . SER A 1 93 ? 2.018 0.663 -1.243 1.00 94.00 93 SER A O 1
ATOM 746 N N . ALA A 1 94 ? -0.174 0.442 -0.820 1.00 93.94 94 ALA A N 1
ATOM 747 C CA . ALA A 1 94 ? -0.493 -0.284 -2.048 1.00 93.94 94 ALA A CA 1
ATOM 748 C C . ALA A 1 94 ? -0.254 0.582 -3.289 1.00 93.94 94 ALA A C 1
ATOM 750 O O . ALA A 1 94 ? 0.340 0.118 -4.260 1.00 93.94 94 ALA A O 1
ATOM 751 N N . THR A 1 95 ? -0.640 1.861 -3.236 1.00 93.50 95 THR A N 1
ATOM 752 C CA . THR A 1 95 ? -0.346 2.816 -4.313 1.00 93.50 95 THR A CA 1
ATOM 753 C C . THR A 1 95 ? 1.165 2.968 -4.499 1.00 93.50 95 THR A C 1
ATOM 755 O O . THR A 1 95 ? 1.658 2.874 -5.620 1.00 93.50 95 THR A O 1
ATOM 758 N N . ALA A 1 96 ? 1.918 3.154 -3.411 1.00 93.56 96 ALA A N 1
ATOM 759 C CA . ALA A 1 96 ? 3.374 3.250 -3.476 1.00 93.56 96 ALA A CA 1
ATOM 760 C C . ALA A 1 96 ? 4.001 1.980 -4.076 1.00 93.56 96 ALA A C 1
ATOM 762 O O . ALA A 1 96 ? 4.842 2.080 -4.966 1.00 93.56 96 ALA A O 1
ATOM 763 N N . ALA A 1 97 ? 3.547 0.791 -3.662 1.00 94.31 97 ALA A N 1
ATOM 764 C CA . ALA A 1 97 ? 3.982 -0.474 -4.245 1.00 94.31 97 ALA A CA 1
ATOM 765 C C . ALA A 1 97 ? 3.707 -0.517 -5.757 1.00 94.31 97 ALA A C 1
ATOM 767 O O . ALA A 1 97 ? 4.612 -0.838 -6.523 1.00 94.31 97 ALA A O 1
ATOM 768 N N . ALA A 1 98 ? 2.508 -0.136 -6.206 1.00 92.75 98 ALA A N 1
ATOM 769 C CA . ALA A 1 98 ? 2.150 -0.122 -7.624 1.00 92.75 98 ALA A CA 1
ATOM 770 C C . ALA A 1 98 ? 3.022 0.844 -8.448 1.00 92.75 98 ALA A C 1
ATOM 772 O O . ALA A 1 98 ? 3.470 0.484 -9.536 1.00 92.75 98 ALA A O 1
ATOM 773 N N . VAL A 1 99 ? 3.338 2.030 -7.914 1.00 91.44 99 VAL A N 1
ATOM 774 C CA . VAL A 1 99 ? 4.269 2.977 -8.555 1.00 91.44 99 VAL A CA 1
ATOM 775 C C . VAL A 1 99 ? 5.659 2.357 -8.706 1.00 91.44 99 VAL A C 1
ATOM 777 O O . VAL A 1 99 ? 6.235 2.414 -9.788 1.00 91.44 99 VAL A O 1
ATOM 780 N N . LEU A 1 100 ? 6.186 1.715 -7.659 1.00 91.44 100 LEU A N 1
ATOM 781 C CA . LEU A 1 100 ? 7.491 1.046 -7.718 1.00 91.44 100 LEU A CA 1
ATOM 782 C C . LEU A 1 100 ? 7.501 -0.111 -8.725 1.00 91.44 100 LEU A C 1
ATOM 784 O O . LEU A 1 100 ? 8.472 -0.272 -9.463 1.00 91.44 100 LEU A O 1
ATOM 788 N N . GLY A 1 101 ? 6.416 -0.886 -8.790 1.00 89.81 101 GLY A N 1
ATOM 789 C CA . GLY A 1 101 ? 6.261 -1.979 -9.752 1.00 89.81 101 GLY A CA 1
ATOM 790 C C . GLY A 1 101 ? 6.213 -1.468 -11.189 1.00 89.81 101 GLY A C 1
ATOM 791 O O . GLY A 1 101 ? 6.854 -2.035 -12.072 1.00 89.81 101 GLY A O 1
ATOM 792 N N . TRP A 1 102 ? 5.541 -0.338 -11.417 1.00 89.00 102 TRP A N 1
ATOM 793 C CA . TRP A 1 102 ? 5.554 0.338 -12.709 1.00 89.00 102 TRP A CA 1
ATOM 794 C C . TRP A 1 102 ? 6.953 0.838 -13.089 1.00 89.00 102 TRP A C 1
ATOM 796 O O . TRP A 1 102 ? 7.398 0.602 -14.214 1.00 89.00 102 TRP A O 1
ATOM 806 N N . CYS A 1 103 ? 7.676 1.470 -12.157 1.00 87.62 103 CYS A N 1
ATOM 807 C CA . CYS A 1 103 ? 9.065 1.880 -12.370 1.00 87.62 103 CYS A CA 1
ATOM 808 C C . CYS A 1 103 ? 9.940 0.681 -12.758 1.00 87.62 103 CYS A C 1
ATOM 810 O O . CYS A 1 103 ? 10.726 0.784 -13.700 1.00 87.62 103 CYS A O 1
ATOM 812 N N . LEU A 1 104 ? 9.765 -0.465 -12.088 1.00 86.81 104 LEU A N 1
ATOM 813 C CA . LEU A 1 104 ? 10.501 -1.696 -12.373 1.00 86.81 104 LEU A CA 1
ATOM 814 C C . LEU A 1 104 ? 10.158 -2.275 -13.751 1.00 86.81 104 LEU A C 1
ATOM 816 O O . LEU A 1 104 ? 11.060 -2.549 -14.526 1.00 86.81 104 LEU A O 1
ATOM 820 N N . GLY A 1 105 ? 8.876 -2.410 -14.101 1.00 84.25 105 GLY A N 1
ATOM 821 C CA . GLY A 1 105 ? 8.476 -2.945 -15.411 1.00 84.25 105 GLY A CA 1
ATOM 822 C C . GLY A 1 105 ? 8.919 -2.063 -16.584 1.00 84.25 105 GLY A C 1
ATOM 823 O O . GLY A 1 105 ? 9.114 -2.540 -17.701 1.00 84.25 105 GLY A O 1
ATOM 824 N N . ARG A 1 106 ? 9.079 -0.758 -16.347 1.00 81.69 106 ARG A N 1
ATOM 825 C CA . ARG A 1 106 ? 9.501 0.207 -17.368 1.00 81.69 106 ARG A CA 1
ATOM 826 C C . ARG A 1 106 ? 11.018 0.340 -17.489 1.00 81.69 106 ARG A C 1
ATOM 828 O O . ARG A 1 106 ? 11.494 0.957 -18.437 1.00 81.69 106 ARG A O 1
ATO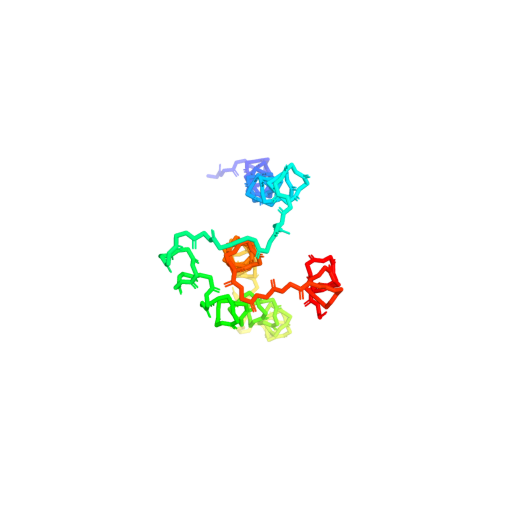M 835 N N . SER A 1 107 ? 11.767 -0.158 -16.518 1.00 75.56 107 SER A N 1
ATOM 836 C CA . SER A 1 107 ? 13.210 -0.016 -16.471 1.00 75.56 107 SER A CA 1
ATOM 837 C C . SER A 1 107 ? 13.827 -1.376 -16.793 1.00 75.56 107 SER A C 1
ATOM 839 O O . SER A 1 107 ? 13.599 -2.351 -16.086 1.00 75.56 107 SER A O 1
ATOM 841 N N . GLY A 1 108 ? 14.474 -1.451 -17.961 1.00 66.94 108 GLY A N 1
ATOM 842 C CA . GLY A 1 108 ? 14.938 -2.687 -18.602 1.00 66.94 108 GLY A CA 1
ATOM 843 C C . GLY A 1 108 ? 15.464 -3.768 -17.649 1.00 66.94 108 GLY A C 1
ATOM 844 O O . GLY A 1 108 ? 16.144 -3.495 -16.663 1.00 66.94 108 GLY A O 1
ATOM 845 N N . GLY A 1 109 ? 15.101 -5.021 -17.936 1.00 64.25 109 GLY A N 1
ATOM 846 C CA . GLY A 1 109 ? 15.458 -6.192 -17.123 1.00 64.25 109 GLY A CA 1
ATOM 847 C C . GLY A 1 109 ? 14.316 -7.194 -16.942 1.00 64.25 109 GLY A C 1
ATOM 848 O O . GLY A 1 109 ? 14.570 -8.384 -16.785 1.00 64.25 109 GLY A O 1
ATOM 849 N N . TYR A 1 110 ? 13.063 -6.740 -17.042 1.00 68.44 110 TYR A N 1
ATOM 850 C CA . TYR A 1 110 ? 11.870 -7.588 -16.994 1.00 68.44 110 TYR A CA 1
ATOM 851 C C . TYR A 1 110 ? 10.946 -7.241 -18.162 1.00 68.44 110 TYR A C 1
ATOM 853 O O . TYR A 1 110 ? 10.425 -6.133 -18.249 1.00 68.44 110 TYR A O 1
ATOM 861 N N . SER A 1 111 ? 10.744 -8.184 -19.081 1.00 71.94 111 SER A N 1
ATOM 862 C CA . SER A 1 111 ? 9.852 -8.015 -20.231 1.00 71.94 111 SER A CA 1
ATOM 863 C C . SER A 1 111 ? 9.152 -9.328 -20.584 1.00 71.94 111 SER A C 1
ATOM 865 O O . SER A 1 111 ? 9.558 -10.405 -20.146 1.00 71.94 111 SER A O 1
ATOM 867 N N . GLY A 1 112 ? 8.075 -9.232 -21.364 1.00 81.62 112 GLY A N 1
ATOM 868 C CA . GLY A 1 112 ? 7.326 -10.384 -21.860 1.00 81.62 112 GLY A CA 1
ATOM 869 C C . GLY A 1 112 ? 6.004 -10.655 -21.129 1.00 81.62 112 GLY A C 1
ATOM 870 O O . GLY A 1 112 ? 5.601 -9.888 -20.250 1.00 81.62 112 GLY A O 1
ATOM 871 N N . PRO A 1 113 ? 5.315 -11.753 -21.494 1.00 84.06 113 PRO A N 1
ATOM 872 C CA . PRO A 1 113 ? 3.938 -12.023 -21.072 1.00 84.06 113 PRO A CA 1
ATOM 873 C C . PRO A 1 113 ? 3.753 -12.106 -19.555 1.00 84.06 113 PRO A C 1
ATOM 875 O O . PRO A 1 113 ? 2.716 -11.691 -19.048 1.00 84.06 113 PRO A O 1
ATOM 878 N N . LEU A 1 114 ? 4.769 -12.589 -18.832 1.00 86.19 114 LEU A N 1
ATOM 879 C CA . LEU A 1 114 ? 4.733 -12.716 -17.374 1.00 86.19 114 LEU A CA 1
ATOM 880 C C . LEU A 1 114 ? 4.597 -11.352 -16.682 1.00 86.19 114 LEU A C 1
ATOM 882 O O . LEU A 1 114 ? 3.801 -11.203 -15.763 1.00 86.19 114 LEU A O 1
ATOM 886 N N . VAL A 1 115 ? 5.328 -10.339 -17.157 1.00 84.69 115 VAL A N 1
ATOM 887 C CA . VAL A 1 115 ? 5.257 -8.978 -16.602 1.00 84.69 115 VAL A CA 1
ATOM 888 C C . VAL A 1 115 ? 3.892 -8.364 -16.884 1.00 84.69 115 VAL A C 1
ATOM 890 O O . VAL A 1 115 ? 3.302 -7.740 -16.008 1.00 84.69 115 VAL A O 1
ATOM 893 N N . THR A 1 116 ? 3.353 -8.577 -18.087 1.00 84.88 116 THR A N 1
ATOM 894 C CA . THR A 1 116 ? 2.008 -8.110 -18.443 1.00 84.88 116 THR A CA 1
ATOM 895 C C . THR A 1 116 ? 0.935 -8.790 -17.593 1.00 84.88 116 THR A C 1
ATOM 897 O O . THR A 1 116 ? 0.035 -8.111 -17.105 1.00 84.88 116 THR A O 1
ATOM 900 N N . GLN A 1 117 ? 1.040 -10.102 -17.370 1.00 88.38 117 GLN A N 1
ATOM 901 C CA . GLN A 1 117 ? 0.123 -10.839 -16.503 1.00 88.38 117 GLN A CA 1
ATOM 902 C C . GLN A 1 117 ? 0.190 -10.326 -15.063 1.00 88.38 117 GLN A C 1
ATOM 904 O O . GLN A 1 117 ? -0.852 -10.035 -14.485 1.00 88.38 117 GLN A O 1
ATOM 909 N N . HIS A 1 118 ? 1.391 -10.137 -14.516 1.00 89.06 118 HIS A N 1
ATOM 910 C CA . HIS A 1 118 ? 1.570 -9.615 -13.165 1.00 89.06 118 HIS A CA 1
ATOM 911 C C . HIS A 1 118 ? 1.062 -8.168 -13.029 1.00 89.06 118 HIS A C 1
ATOM 913 O O . HIS A 1 118 ? 0.463 -7.815 -12.020 1.00 89.06 118 HIS A O 1
ATOM 919 N N . MET A 1 119 ? 1.217 -7.328 -14.058 1.00 86.00 119 MET A N 1
ATOM 920 C CA . MET A 1 119 ? 0.739 -5.939 -14.038 1.00 86.00 119 MET A CA 1
ATOM 921 C C . MET A 1 119 ? -0.789 -5.837 -13.919 1.00 86.00 119 MET A C 1
ATOM 923 O O . MET A 1 119 ? -1.290 -4.970 -13.208 1.00 86.00 119 MET A O 1
ATOM 927 N N . TRP A 1 120 ? -1.525 -6.709 -14.614 1.00 85.19 120 TRP A N 1
ATOM 928 C CA . TRP A 1 120 ? -2.993 -6.712 -14.592 1.00 85.19 120 TRP A CA 1
ATOM 929 C C . TRP A 1 120 ? -3.579 -7.601 -13.492 1.00 85.19 120 TRP A C 1
ATOM 931 O O . TRP A 1 120 ? -4.627 -7.276 -12.939 1.00 85.19 120 TRP A O 1
ATOM 941 N N . GLY A 1 121 ? -2.925 -8.724 -13.195 1.00 84.44 121 GLY A N 1
ATOM 942 C CA . GLY A 1 121 ? 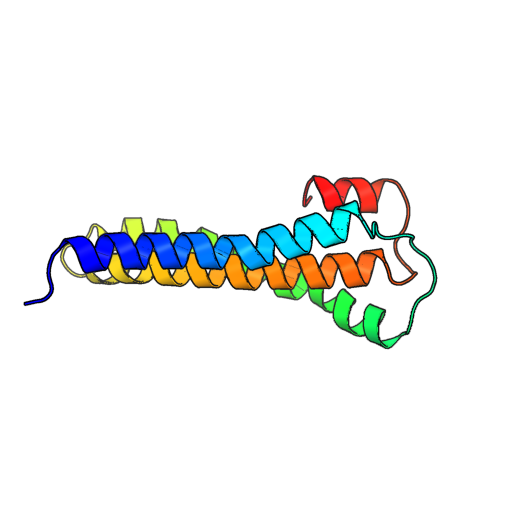-3.393 -9.735 -12.248 1.00 84.44 121 GLY A CA 1
ATOM 943 C C . GLY A 1 121 ? -2.842 -9.583 -10.831 1.00 84.44 121 GLY A C 1
ATOM 944 O O . GLY A 1 121 ? -3.429 -10.130 -9.902 1.00 84.44 121 GLY A O 1
ATOM 945 N N . GLY A 1 122 ? -1.735 -8.859 -10.648 1.00 82.00 122 GLY A N 1
ATOM 946 C CA . GLY A 1 122 ? -1.052 -8.704 -9.359 1.00 82.00 122 GLY A CA 1
ATOM 947 C C . GLY A 1 122 ? -0.417 -9.987 -8.805 1.00 82.00 122 GLY A C 1
ATOM 948 O O . GLY A 1 122 ? 0.011 -9.987 -7.651 1.00 82.00 122 GLY A O 1
ATOM 949 N N . ILE A 1 123 ? -0.385 -11.069 -9.595 1.00 72.31 123 ILE A N 1
ATOM 950 C CA . ILE A 1 123 ? 0.121 -12.409 -9.250 1.00 72.31 123 ILE A CA 1
ATOM 951 C C . ILE A 1 123 ? 1.112 -12.829 -10.326 1.00 72.31 123 ILE A C 1
ATOM 953 O O . ILE A 1 123 ? 0.729 -12.810 -11.518 1.00 72.31 123 ILE A O 1
#

pLDDT: mean 84.29, std 10.58, range [43.19, 95.56]